Protein AF-A0AAJ0SDD8-F1 (afdb_monomer)

Secondary structure (DSSP, 8-state):
--HHHHHHHHHHTT--HHHHHHHHTS-HHHHHHHHTTPPPPHHHHHHHHHHHTGGGSSSSTTSTTTSHHHHHHHHHHHHHHHHHHHHHHHHHHHHHHHHHHHHHHHHHHHT--

Structure (mmCIF, N/CA/C/O backbone):
data_AF-A0AAJ0SDD8-F1
#
_entry.id   AF-A0AAJ0SDD8-F1
#
loop_
_atom_site.group_PDB
_atom_site.id
_atom_site.type_symbol
_atom_site.label_atom_id
_atom_site.label_alt_id
_atom_site.label_comp_id
_atom_site.label_asym_id
_atom_site.label_entity_id
_atom_site.label_seq_id
_atom_site.pdbx_PDB_ins_code
_atom_site.Cartn_x
_atom_site.Cartn_y
_atom_site.Cartn_z
_atom_site.occupancy
_atom_site.B_iso_or_equiv
_atom_site.auth_seq_id
_atom_site.auth_comp_id
_atom_site.auth_asym_id
_atom_site.auth_atom_id
_atom_site.pdbx_PDB_model_num
ATOM 1 N N . MET A 1 1 ? 0.308 3.632 13.421 1.00 76.31 1 MET A N 1
ATOM 2 C CA . MET A 1 1 ? -0.147 4.579 12.367 1.00 76.31 1 MET A CA 1
ATOM 3 C C . MET A 1 1 ? -1.063 5.668 12.926 1.00 76.31 1 MET A C 1
ATOM 5 O O . MET A 1 1 ? -1.754 5.438 13.913 1.00 76.31 1 MET A O 1
ATOM 9 N N . ASN A 1 2 ? -1.107 6.838 12.287 1.00 88.00 2 ASN A N 1
ATOM 10 C CA . ASN A 1 2 ? -2.071 7.906 12.564 1.00 88.00 2 ASN A CA 1
ATOM 11 C C . ASN A 1 2 ? -3.316 7.819 11.648 1.00 88.00 2 ASN A C 1
ATOM 13 O O . ASN A 1 2 ? -3.363 7.047 10.691 1.00 88.00 2 ASN A O 1
ATOM 17 N N . GLY A 1 3 ? -4.348 8.618 11.943 1.00 89.50 3 GLY A N 1
ATOM 18 C CA . GLY A 1 3 ? -5.611 8.605 11.195 1.00 89.50 3 GLY A CA 1
ATOM 19 C C . GLY A 1 3 ? -5.489 8.949 9.706 1.00 89.50 3 GLY A C 1
ATOM 20 O O . GLY A 1 3 ? -6.186 8.359 8.878 1.00 89.50 3 GLY A O 1
ATOM 21 N N . LEU A 1 4 ? -4.588 9.870 9.356 1.00 90.50 4 LEU A N 1
ATOM 22 C CA . LEU A 1 4 ? -4.359 10.284 7.972 1.00 90.50 4 LEU A CA 1
ATOM 23 C C . LEU A 1 4 ? -3.745 9.134 7.164 1.00 90.50 4 LEU A C 1
ATOM 25 O O . LEU A 1 4 ? -4.256 8.785 6.102 1.00 90.50 4 LEU A O 1
ATOM 29 N N . GLU A 1 5 ? -2.728 8.481 7.729 1.00 90.00 5 GLU A N 1
ATOM 30 C CA . GLU A 1 5 ? -2.069 7.315 7.135 1.00 90.00 5 GLU A CA 1
ATOM 31 C C . GLU A 1 5 ? -3.075 6.188 6.878 1.00 90.00 5 GLU A C 1
ATOM 33 O O . GLU A 1 5 ? -3.112 5.627 5.785 1.00 90.00 5 GLU A O 1
ATOM 38 N N . ILE A 1 6 ? -3.953 5.889 7.842 1.00 93.00 6 ILE A N 1
ATOM 39 C CA . ILE A 1 6 ? -4.987 4.852 7.685 1.00 93.00 6 ILE A CA 1
ATOM 40 C C . ILE A 1 6 ? -5.833 5.109 6.437 1.00 93.00 6 ILE A C 1
ATOM 42 O O . ILE A 1 6 ? -6.047 4.196 5.635 1.00 93.00 6 ILE A O 1
ATOM 46 N N . LYS A 1 7 ? -6.283 6.354 6.247 1.00 93.38 7 LYS A N 1
ATOM 47 C CA . LYS A 1 7 ? -7.090 6.738 5.087 1.00 93.38 7 LYS A CA 1
ATOM 48 C C . LYS A 1 7 ? -6.304 6.586 3.787 1.00 93.38 7 LYS A C 1
ATOM 50 O O . LYS A 1 7 ? -6.831 6.025 2.827 1.00 93.38 7 LYS A O 1
ATOM 55 N N . GLU A 1 8 ? -5.067 7.072 3.755 1.00 91.56 8 GLU A N 1
ATOM 56 C CA . GLU A 1 8 ? -4.202 7.008 2.576 1.00 91.56 8 GLU A CA 1
ATOM 57 C C . GLU A 1 8 ? -3.949 5.567 2.132 1.00 91.56 8 GLU A C 1
ATOM 59 O O . GLU A 1 8 ? -4.223 5.224 0.981 1.00 91.56 8 GLU A O 1
ATOM 64 N N . TYR A 1 9 ? -3.495 4.695 3.037 1.00 90.25 9 TYR A N 1
ATOM 65 C CA . TYR A 1 9 ? -3.235 3.294 2.704 1.00 90.25 9 TYR A CA 1
ATOM 66 C C . TYR A 1 9 ? -4.514 2.538 2.346 1.00 90.25 9 TYR A C 1
ATOM 68 O O . TYR A 1 9 ? -4.508 1.731 1.416 1.00 90.25 9 TYR A O 1
ATOM 76 N N . ARG A 1 10 ? -5.635 2.828 3.018 1.0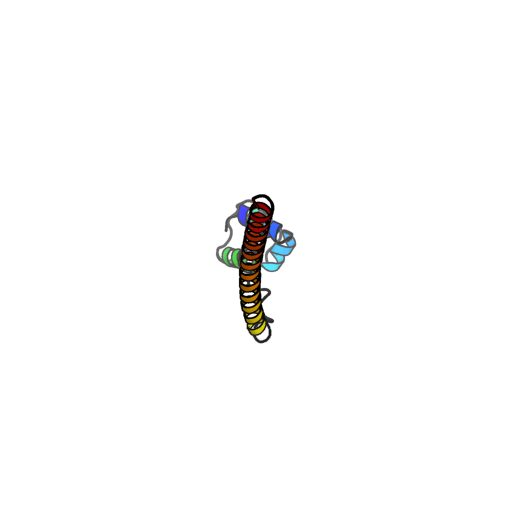0 93.12 10 ARG A N 1
ATOM 77 C CA . ARG A 1 10 ? -6.929 2.231 2.670 1.00 93.12 10 ARG A CA 1
ATOM 78 C C . ARG A 1 10 ? -7.326 2.571 1.232 1.00 93.12 10 ARG A C 1
ATOM 80 O O . ARG A 1 10 ? -7.729 1.677 0.490 1.00 93.12 10 ARG A O 1
ATOM 87 N N . VAL A 1 11 ? -7.208 3.841 0.837 1.00 90.56 11 VAL A N 1
ATOM 88 C CA . VAL A 1 11 ? -7.534 4.292 -0.527 1.00 90.56 11 VAL A CA 1
ATOM 89 C C . VAL A 1 11 ? -6.564 3.703 -1.549 1.00 90.56 11 VAL A C 1
ATOM 91 O O . VAL A 1 11 ? -7.024 3.210 -2.575 1.00 90.56 11 VAL A O 1
ATOM 94 N N . LYS A 1 12 ? -5.256 3.669 -1.258 1.00 86.06 12 LYS A N 1
ATOM 95 C CA . LYS A 1 12 ? -4.258 3.013 -2.125 1.00 86.06 12 LYS A CA 1
ATOM 96 C C . LYS A 1 12 ? -4.590 1.538 -2.385 1.00 86.06 12 LYS A C 1
ATOM 98 O O . LYS A 1 12 ? -4.341 1.049 -3.478 1.00 86.06 12 LYS A O 1
ATOM 103 N N . LYS A 1 13 ? -5.204 0.850 -1.415 1.00 85.56 13 LYS A N 1
ATOM 104 C CA . LYS A 1 13 ? -5.669 -0.544 -1.544 1.00 85.56 13 LYS A CA 1
ATOM 105 C C . LYS A 1 13 ? -7.074 -0.703 -2.129 1.00 85.56 13 LYS A C 1
ATOM 107 O O . LYS A 1 13 ? -7.585 -1.817 -2.165 1.00 85.56 13 LYS A O 1
ATOM 112 N N . GLY A 1 14 ? -7.732 0.383 -2.538 1.00 88.25 14 GLY A N 1
ATOM 113 C CA . GLY A 1 14 ? -9.095 0.338 -3.077 1.00 88.25 14 GLY A CA 1
ATOM 114 C C . GLY A 1 14 ? -10.161 -0.084 -2.059 1.00 88.25 14 GLY A C 1
ATOM 115 O O . GLY A 1 14 ? -11.267 -0.462 -2.440 1.00 88.25 14 GLY A O 1
ATOM 116 N N . LEU A 1 15 ? -9.859 -0.033 -0.760 1.00 91.62 15 LEU A N 1
ATOM 117 C CA . LEU A 1 15 ? -10.776 -0.469 0.288 1.00 91.62 15 LEU A CA 1
ATOM 118 C C . LEU A 1 15 ? -11.759 0.647 0.656 1.00 91.62 15 LEU A C 1
ATOM 120 O O . LEU A 1 15 ? -11.390 1.814 0.809 1.00 91.62 15 LEU A O 1
ATOM 124 N N . THR A 1 16 ? -13.019 0.292 0.894 1.00 95.50 16 THR A N 1
ATOM 125 C CA . THR A 1 16 ? -13.983 1.194 1.543 1.00 95.50 16 THR A CA 1
ATOM 126 C C . THR A 1 16 ? -13.784 1.181 3.063 1.00 95.50 16 THR A C 1
ATOM 128 O O . THR A 1 16 ? -13.163 0.270 3.610 1.00 95.50 16 THR A O 1
ATOM 131 N N . GLN A 1 17 ? -14.305 2.186 3.777 1.00 95.12 17 GLN A N 1
ATOM 132 C CA . GLN A 1 17 ? -14.265 2.190 5.250 1.00 95.12 17 GLN A CA 1
ATOM 133 C C . GLN A 1 17 ? -14.987 0.971 5.849 1.00 95.12 17 GLN A C 1
ATOM 135 O O . GLN A 1 17 ? -14.543 0.444 6.861 1.00 95.12 17 GLN A O 1
ATOM 140 N N . GLU A 1 18 ? -16.069 0.516 5.208 1.00 94.44 18 GLU A N 1
ATOM 141 C CA . GLU A 1 18 ? -16.815 -0.688 5.593 1.00 94.44 18 GLU A CA 1
ATOM 142 C C . GLU A 1 18 ? -15.970 -1.952 5.386 1.00 94.44 18 GLU A C 1
ATOM 144 O O . GLU A 1 18 ? -15.836 -2.760 6.299 1.00 94.44 18 GLU A O 1
ATOM 149 N N . ALA A 1 19 ? -15.326 -2.083 4.221 1.00 89.31 19 ALA A N 1
ATOM 150 C CA . ALA A 1 19 ? -14.462 -3.219 3.913 1.00 89.31 19 ALA A CA 1
ATOM 151 C C . ALA A 1 19 ? -13.267 -3.293 4.870 1.00 89.31 19 ALA A C 1
ATOM 153 O O . ALA A 1 19 ? -12.956 -4.360 5.392 1.00 89.31 19 ALA A O 1
ATOM 154 N N . LEU A 1 20 ? -12.630 -2.151 5.162 1.00 93.94 20 LEU A N 1
ATOM 155 C CA . LEU A 1 20 ? -11.573 -2.110 6.164 1.00 93.94 20 LEU A CA 1
ATOM 156 C C . LEU A 1 20 ? -12.123 -2.519 7.532 1.00 93.94 20 LEU A C 1
ATOM 158 O O . LEU A 1 20 ? -11.537 -3.387 8.157 1.00 93.94 20 LEU A O 1
ATOM 162 N N . ALA A 1 21 ? -13.256 -1.966 7.970 1.00 94.62 21 ALA A N 1
ATOM 163 C CA . ALA A 1 21 ? -13.858 -2.281 9.265 1.00 94.62 21 ALA A CA 1
ATOM 164 C C . ALA A 1 21 ? -14.155 -3.783 9.451 1.00 94.62 21 ALA A C 1
ATOM 166 O O . ALA A 1 21 ? -13.875 -4.331 10.520 1.00 94.62 21 ALA A O 1
ATOM 167 N N . GLN A 1 22 ? -14.625 -4.459 8.399 1.00 93.31 22 GLN A N 1
ATOM 168 C CA . GLN A 1 22 ? -14.844 -5.908 8.395 1.00 93.31 22 GLN A CA 1
ATOM 169 C C . GLN A 1 22 ? -13.543 -6.697 8.612 1.00 93.31 22 GLN A C 1
ATOM 171 O O . GLN A 1 22 ? -13.530 -7.626 9.417 1.00 93.31 22 GLN A O 1
ATOM 176 N N . LEU A 1 23 ? -12.431 -6.293 7.984 1.00 89.94 23 LEU A N 1
ATOM 177 C CA . LEU A 1 23 ? -11.128 -6.965 8.130 1.00 89.94 23 LEU A CA 1
ATOM 178 C C . LEU A 1 23 ? -10.561 -6.900 9.561 1.00 89.94 23 LEU A C 1
ATOM 180 O O . LEU A 1 23 ? -9.822 -7.785 9.982 1.00 89.94 23 LEU A O 1
ATOM 184 N N . ILE A 1 24 ? -10.910 -5.859 10.317 1.00 90.75 24 ILE A N 1
ATOM 185 C CA . ILE A 1 24 ? -10.433 -5.595 11.695 1.00 90.75 24 ILE A CA 1
ATOM 186 C C . ILE A 1 24 ? -11.456 -5.992 12.763 1.00 90.75 24 ILE A C 1
ATOM 188 O O . ILE A 1 24 ? -11.169 -5.863 13.962 1.00 90.75 24 ILE A O 1
ATOM 192 N N . GLY A 1 25 ? -12.648 -6.433 12.351 1.00 91.69 25 GLY A N 1
ATOM 193 C CA . GLY A 1 25 ? -13.753 -6.766 13.245 1.00 91.69 25 GLY A CA 1
ATOM 194 C C . GLY A 1 25 ? -14.227 -5.567 14.068 1.00 91.69 25 GLY A C 1
ATOM 195 O O . GLY A 1 25 ? -14.336 -5.657 15.290 1.00 91.69 25 GLY A O 1
ATOM 196 N N . VAL A 1 26 ? -14.428 -4.416 13.424 1.00 93.81 26 VAL A N 1
ATOM 197 C CA . VAL A 1 26 ? -14.964 -3.196 14.051 1.00 93.81 26 VAL A CA 1
ATOM 198 C C . VAL A 1 26 ? -16.109 -2.623 13.218 1.00 93.81 26 VAL A C 1
ATOM 200 O O . VAL A 1 26 ? -16.375 -3.079 12.111 1.00 93.81 26 VAL A O 1
ATOM 203 N N . SER A 1 27 ? -16.798 -1.605 13.735 1.00 96.69 27 SER A N 1
ATOM 204 C CA . SER A 1 27 ? -17.814 -0.895 12.952 1.00 96.69 27 SER A CA 1
ATOM 205 C C . SER A 1 27 ? -17.174 0.066 11.943 1.00 96.69 27 SER A C 1
ATOM 207 O O . SER A 1 27 ? -16.109 0.635 12.202 1.00 96.69 27 SER A O 1
ATOM 209 N N . LYS A 1 28 ? -17.859 0.359 10.833 1.00 97.00 28 LYS A N 1
ATOM 210 C CA . LYS A 1 28 ? -17.459 1.439 9.912 1.00 97.00 28 LYS A CA 1
ATOM 211 C C . LYS A 1 28 ? -17.248 2.774 10.626 1.00 97.00 28 LYS A C 1
ATOM 213 O O . LYS A 1 28 ? -16.307 3.501 10.314 1.00 97.00 28 LYS A O 1
ATOM 218 N N . ASN A 1 29 ? -18.106 3.097 11.596 1.00 97.12 29 ASN A N 1
ATOM 219 C CA . ASN A 1 29 ? -18.008 4.350 12.343 1.00 97.12 29 ASN A CA 1
ATOM 220 C C . ASN A 1 29 ? -16.724 4.413 13.187 1.00 97.12 29 ASN A C 1
ATOM 222 O O . ASN A 1 29 ? -16.131 5.477 13.348 1.00 97.12 29 ASN A O 1
ATOM 226 N N . THR A 1 30 ? -16.249 3.263 13.670 1.00 95.75 30 THR A N 1
ATOM 227 C CA . THR A 1 30 ? -14.953 3.138 14.343 1.00 95.75 30 THR A CA 1
ATOM 228 C C . THR A 1 30 ? -13.811 3.524 13.402 1.00 95.75 30 THR A C 1
ATOM 230 O O . THR A 1 30 ? -12.963 4.325 13.785 1.00 95.75 30 THR A O 1
ATOM 233 N N . ILE A 1 31 ? -13.831 3.052 12.150 1.00 96.31 31 ILE A N 1
ATOM 234 C CA . ILE A 1 31 ? -12.820 3.435 11.153 1.00 96.31 31 ILE A CA 1
ATOM 235 C C . ILE A 1 31 ? -12.895 4.906 10.777 1.00 96.31 31 ILE A C 1
ATOM 237 O O . ILE A 1 31 ? -11.866 5.574 10.726 1.00 96.31 31 ILE A O 1
ATOM 241 N N . LEU A 1 32 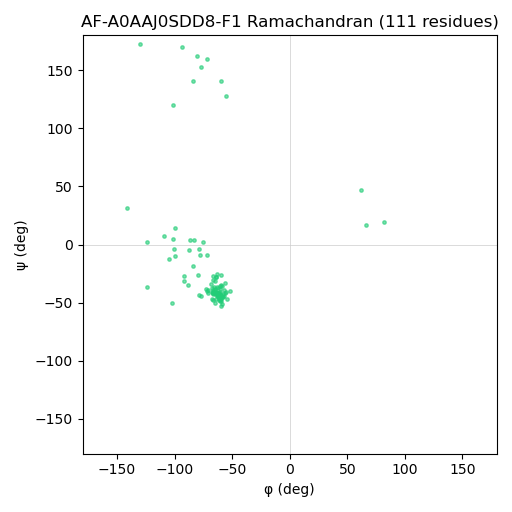? -14.101 5.442 10.595 1.00 95.94 32 LEU A N 1
ATOM 242 C CA . LEU A 1 32 ? -14.293 6.872 10.366 1.00 95.94 32 LEU A CA 1
ATOM 243 C C . LEU A 1 32 ? -13.688 7.714 11.501 1.00 95.94 32 LEU A C 1
ATOM 245 O O . LEU A 1 32 ? -13.069 8.744 11.242 1.00 95.94 32 LEU A O 1
ATOM 249 N N . ASN A 1 33 ? -13.859 7.286 12.753 1.00 96.06 33 ASN A N 1
ATOM 250 C CA . ASN A 1 33 ? -13.296 7.974 13.911 1.00 96.06 33 ASN A CA 1
ATOM 251 C C . ASN A 1 33 ? -11.765 7.910 13.927 1.00 96.06 33 ASN A C 1
ATOM 253 O O . ASN A 1 33 ? -11.132 8.933 14.187 1.00 96.06 33 ASN A O 1
ATOM 257 N N . TYR A 1 34 ? -11.175 6.757 13.604 1.00 95.44 34 TYR A N 1
ATOM 258 C CA . TYR A 1 34 ? -9.721 6.626 13.472 1.00 95.44 34 TYR A CA 1
ATOM 259 C C . TYR A 1 34 ? -9.176 7.554 12.387 1.00 95.44 34 TYR A C 1
ATOM 261 O O . TYR A 1 34 ? -8.257 8.319 12.656 1.00 95.44 34 TYR A O 1
ATOM 269 N N . GLU A 1 35 ? -9.798 7.586 11.203 1.00 94.50 35 GLU A N 1
ATOM 270 C CA . GLU A 1 35 ? -9.393 8.477 10.105 1.00 94.50 35 GLU A CA 1
ATOM 271 C C . GLU A 1 35 ? -9.538 9.969 10.444 1.00 94.50 35 GLU A C 1
ATOM 273 O O . GLU A 1 35 ? -8.825 10.806 9.896 1.00 94.50 35 GLU A O 1
ATOM 278 N N . LYS A 1 36 ? -10.435 10.316 11.375 1.00 95.50 36 LYS A N 1
ATOM 279 C CA . LYS A 1 36 ? -10.593 11.675 11.921 1.00 95.50 36 LYS A CA 1
ATOM 280 C C . LYS A 1 36 ? -9.609 12.005 13.052 1.00 95.50 36 LYS A C 1
ATOM 282 O O . LYS A 1 36 ? -9.724 13.071 13.652 1.00 95.50 36 LYS A O 1
ATOM 287 N N . GLY A 1 37 ? -8.681 11.105 13.378 1.00 90.81 37 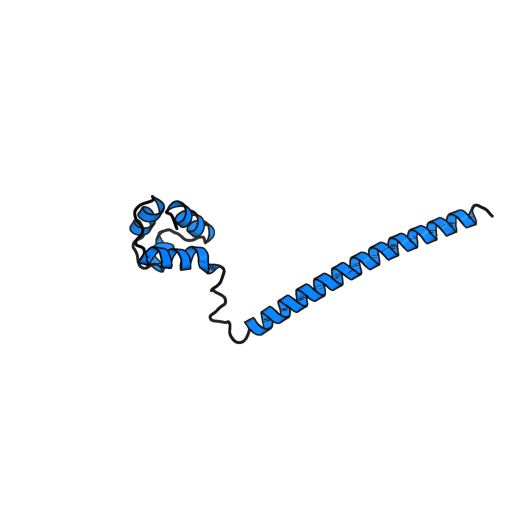GLY A N 1
ATOM 288 C CA . GLY A 1 37 ? -7.671 11.313 14.418 1.00 90.81 37 GLY A CA 1
ATOM 289 C C . GLY A 1 37 ? -8.163 11.052 15.843 1.00 90.81 37 GLY A C 1
ATOM 290 O O . GLY A 1 37 ? -7.555 11.532 16.797 1.00 90.81 37 GLY A O 1
AT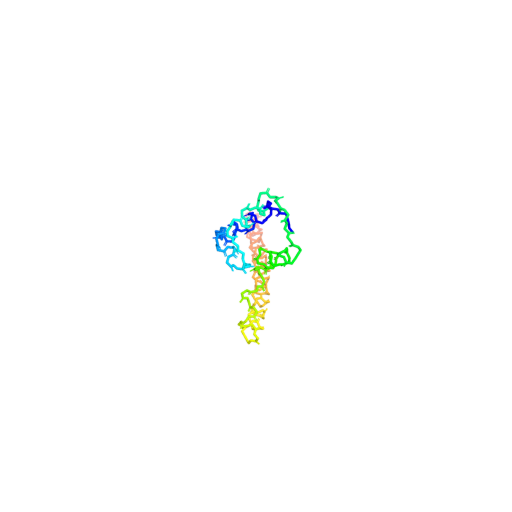OM 291 N N . LYS A 1 38 ? -9.267 10.312 16.024 1.00 93.56 38 LYS A N 1
ATOM 292 C CA . LYS A 1 38 ? -9.639 9.802 17.353 1.00 93.56 38 LYS A CA 1
ATOM 293 C C . LYS A 1 38 ? -8.693 8.677 17.775 1.00 93.56 38 LYS A C 1
ATOM 295 O O . LYS A 1 38 ? -8.048 8.049 16.941 1.00 93.56 38 LYS A O 1
ATOM 300 N N . VAL A 1 39 ? -8.649 8.423 19.083 1.00 91.25 39 VAL A N 1
ATOM 301 C CA . VAL A 1 39 ? -7.768 7.423 19.699 1.00 91.25 39 VAL A CA 1
ATOM 302 C C . VAL A 1 39 ? -7.974 6.047 19.064 1.00 91.25 39 VAL A C 1
ATOM 304 O O . VAL A 1 39 ? -9.098 5.544 18.989 1.00 91.25 39 VAL A O 1
ATOM 307 N N . ILE A 1 40 ? -6.866 5.444 18.639 1.00 91.56 40 ILE A N 1
ATOM 308 C CA . ILE A 1 40 ? -6.800 4.084 18.112 1.00 91.56 40 ILE A CA 1
ATOM 309 C C . ILE A 1 40 ? -6.252 3.197 19.235 1.00 91.56 40 ILE A C 1
ATOM 311 O O . ILE A 1 40 ? -5.144 3.451 19.708 1.00 91.56 40 ILE A O 1
ATOM 315 N N . PRO A 1 41 ? -6.992 2.172 19.688 1.00 89.31 41 PRO A N 1
ATOM 316 C CA . PRO A 1 41 ? -6.469 1.208 20.646 1.00 89.31 41 PRO A CA 1
ATOM 317 C C . PRO A 1 41 ? -5.233 0.498 20.090 1.00 89.31 41 PRO A C 1
ATOM 319 O O . PRO A 1 41 ? -5.214 0.105 18.923 1.00 89.31 41 PRO A O 1
ATOM 322 N N . GLU A 1 42 ? -4.234 0.262 20.935 1.00 85.62 42 GLU A N 1
ATOM 323 C CA . GLU A 1 42 ? -2.975 -0.387 20.548 1.00 85.62 42 GLU A CA 1
ATOM 324 C C . GLU A 1 42 ? -3.198 -1.762 19.894 1.00 85.62 42 GLU A C 1
ATOM 326 O O . GLU A 1 42 ? -2.635 -2.059 18.841 1.00 85.62 42 GLU A O 1
ATOM 331 N N . SER A 1 43 ? -4.142 -2.545 20.429 1.00 83.19 43 SER A N 1
ATOM 332 C CA . SER A 1 43 ? -4.549 -3.843 19.874 1.00 83.19 43 SER A CA 1
ATOM 333 C C . SER A 1 43 ? -5.090 -3.767 18.442 1.00 83.19 43 SER A C 1
ATOM 335 O O . SER A 1 43 ? -5.012 -4.741 17.695 1.00 83.19 43 SER A O 1
ATOM 337 N N . LYS A 1 44 ? -5.641 -2.617 18.035 1.00 86.50 44 LYS A N 1
ATOM 338 C CA . LYS A 1 44 ? -6.110 -2.373 16.665 1.00 86.50 44 LYS A CA 1
ATOM 339 C C . LYS A 1 44 ? -5.030 -1.754 15.790 1.00 86.50 44 LYS A C 1
ATOM 341 O O . LYS A 1 44 ? -5.045 -1.998 14.589 1.00 86.50 44 LYS A O 1
ATOM 346 N N . ASN A 1 45 ? -4.086 -1.019 16.372 1.00 86.56 45 ASN A N 1
ATOM 347 C CA . ASN A 1 45 ? -2.983 -0.400 15.643 1.00 86.56 45 ASN A CA 1
ATOM 348 C C . ASN A 1 45 ? -2.100 -1.461 14.960 1.00 86.56 45 ASN A C 1
ATOM 350 O O . ASN A 1 45 ? -1.867 -1.372 13.760 1.00 86.56 45 ASN A O 1
ATOM 354 N N . ALA A 1 46 ? -1.746 -2.539 15.671 1.00 83.94 46 ALA A N 1
ATOM 355 C CA . ALA A 1 46 ? -1.005 -3.659 15.084 1.00 83.94 46 ALA A CA 1
ATOM 356 C C . ALA A 1 46 ? -1.766 -4.337 13.925 1.00 83.94 46 ALA A C 1
ATOM 358 O O . ALA A 1 46 ? -1.180 -4.708 12.909 1.00 83.94 46 ALA A O 1
ATOM 359 N N . LEU A 1 47 ? -3.093 -4.480 14.040 1.00 86.44 47 LEU A N 1
ATOM 360 C CA . LEU A 1 47 ? -3.902 -5.081 12.976 1.00 86.44 47 LEU A CA 1
ATOM 361 C C . LEU A 1 47 ? -4.019 -4.161 11.752 1.00 86.44 47 LEU A C 1
ATOM 363 O O . LEU A 1 47 ? -3.960 -4.632 10.618 1.00 86.44 47 LEU A O 1
ATOM 367 N N . LEU A 1 48 ? -4.169 -2.854 11.982 1.00 88.56 48 LEU A N 1
ATOM 368 C CA . LEU A 1 48 ? -4.179 -1.834 10.935 1.00 88.56 48 LEU A CA 1
ATOM 369 C C . LEU A 1 48 ? -2.852 -1.824 10.179 1.00 88.56 48 LEU A C 1
ATOM 371 O O . LEU A 1 48 ? -2.871 -1.840 8.955 1.00 88.56 48 LEU A O 1
ATOM 375 N N . GLU A 1 49 ? -1.721 -1.879 10.881 1.00 86.44 49 GLU A N 1
ATOM 376 C CA . GLU A 1 49 ? -0.396 -1.977 10.263 1.00 86.44 49 GLU A CA 1
ATOM 377 C C . GLU A 1 49 ? -0.270 -3.255 9.426 1.00 86.44 49 GLU A C 1
ATOM 379 O O . GLU A 1 49 ? 0.118 -3.199 8.258 1.00 86.44 49 GLU A O 1
ATOM 384 N N . ASN A 1 50 ? -0.719 -4.398 9.948 1.00 84.50 50 ASN A N 1
ATOM 385 C CA . ASN A 1 50 ? -0.688 -5.654 9.202 1.00 84.50 50 ASN A CA 1
ATOM 386 C C . ASN A 1 50 ? -1.538 -5.620 7.914 1.00 84.50 50 ASN A C 1
ATOM 388 O O . ASN A 1 50 ? -1.119 -6.090 6.857 1.00 84.50 50 ASN A O 1
ATOM 392 N N . ILE A 1 51 ? -2.738 -5.041 7.977 1.00 85.19 51 ILE A N 1
ATOM 393 C CA . ILE A 1 51 ? -3.670 -5.004 6.840 1.00 85.19 51 ILE A CA 1
ATOM 394 C C . ILE A 1 51 ? -3.272 -3.923 5.829 1.00 85.19 51 ILE A C 1
ATOM 396 O O . ILE A 1 51 ? -3.306 -4.147 4.617 1.00 85.19 51 ILE A O 1
ATOM 400 N N . LEU A 1 52 ? -2.895 -2.736 6.300 1.00 85.12 52 LEU A N 1
ATOM 401 C CA . LEU A 1 52 ? -2.690 -1.551 5.468 1.00 85.12 52 LEU A CA 1
ATOM 402 C C . LEU A 1 52 ? -1.247 -1.393 4.992 1.00 85.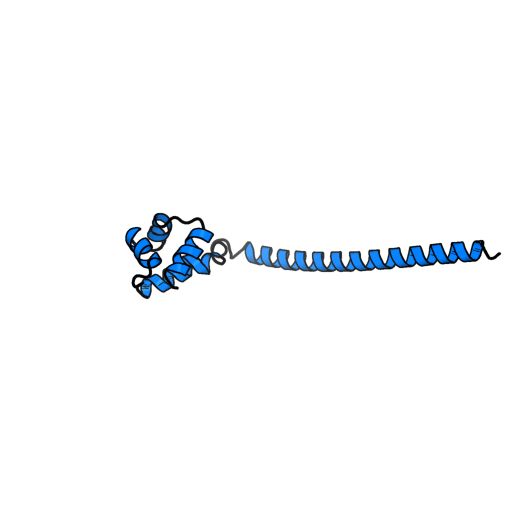12 52 LEU A C 1
ATOM 404 O O . LEU A 1 52 ? -1.054 -0.944 3.867 1.00 85.12 52 LEU A O 1
ATOM 408 N N . ILE A 1 53 ? -0.260 -1.839 5.770 1.00 76.25 53 ILE A N 1
ATOM 409 C CA . ILE A 1 53 ? 1.161 -1.759 5.407 1.00 76.25 53 ILE A CA 1
ATOM 410 C C . ILE A 1 53 ? 1.664 -3.128 4.925 1.00 76.25 53 ILE A C 1
ATOM 412 O O . ILE A 1 53 ? 2.166 -3.233 3.811 1.00 76.25 53 ILE A O 1
ATOM 416 N N . PHE A 1 54 ? 1.434 -4.213 5.673 1.00 65.12 54 PHE A N 1
ATOM 417 C CA . PHE A 1 54 ? 2.060 -5.517 5.373 1.00 65.12 54 PHE A CA 1
ATOM 418 C C . PHE A 1 54 ? 1.426 -6.343 4.235 1.00 65.12 54 PHE A C 1
ATOM 420 O O . PHE A 1 54 ? 1.971 -7.387 3.866 1.00 65.12 54 PHE A O 1
ATOM 427 N N . SER A 1 55 ? 0.316 -5.911 3.617 1.00 53.25 55 SER A N 1
ATOM 428 C CA . SER A 1 55 ? -0.274 -6.674 2.495 1.00 53.25 55 SER A CA 1
ATOM 429 C C . SER A 1 55 ? 0.465 -6.554 1.153 1.00 53.25 55 SER A C 1
ATOM 431 O O . SER A 1 55 ? 0.020 -7.182 0.195 1.00 53.25 55 SER A O 1
ATOM 433 N N . GLU A 1 56 ? 1.585 -5.833 1.059 1.00 49.53 56 GLU A N 1
ATOM 434 C CA . GLU A 1 56 ? 2.506 -6.039 -0.072 1.00 49.53 56 GLU A CA 1
ATOM 435 C C . GLU A 1 56 ? 3.263 -7.379 0.036 1.00 49.53 56 GLU A C 1
ATOM 437 O O . GLU A 1 56 ? 3.907 -7.784 -0.922 1.00 49.53 56 GLU A O 1
ATOM 442 N N . HIS A 1 57 ? 3.175 -8.105 1.164 1.00 49.47 57 HIS A N 1
ATOM 443 C CA . HIS A 1 57 ? 4.008 -9.292 1.415 1.00 49.47 57 HIS A CA 1
ATOM 444 C C . HIS A 1 57 ? 3.271 -10.610 1.739 1.00 49.47 57 HIS A C 1
ATOM 446 O O . HIS A 1 57 ? 3.936 -11.612 1.976 1.00 49.47 57 HIS A O 1
ATOM 452 N N . ASN A 1 58 ? 1.930 -10.690 1.745 1.00 44.66 58 ASN A N 1
ATOM 453 C CA . ASN A 1 58 ? 1.238 -11.909 2.230 1.00 44.66 58 ASN A CA 1
ATOM 454 C C . ASN A 1 58 ? -0.026 -12.356 1.457 1.00 44.66 58 ASN A C 1
ATOM 456 O O . ASN A 1 58 ? -0.903 -12.996 2.028 1.00 44.66 58 ASN A O 1
ATOM 460 N N . ILE A 1 59 ? -0.110 -12.113 0.143 1.00 45.31 59 ILE A N 1
ATOM 461 C CA . ILE A 1 59 ? -0.838 -13.059 -0.744 1.00 45.31 59 ILE A CA 1
ATOM 462 C C . ILE A 1 59 ? 0.096 -14.212 -1.149 1.00 45.31 59 ILE A C 1
ATOM 464 O O . ILE A 1 59 ? -0.346 -15.305 -1.494 1.00 45.31 59 ILE A O 1
ATOM 468 N N . ALA A 1 60 ? 1.405 -14.000 -1.006 1.00 44.62 60 ALA A N 1
ATOM 469 C CA . ALA A 1 60 ? 2.405 -14.947 -1.433 1.00 44.62 60 ALA A CA 1
ATOM 470 C C . ALA A 1 60 ? 2.439 -16.209 -0.553 1.00 44.62 60 ALA A C 1
ATOM 472 O O . ALA A 1 60 ? 2.468 -17.309 -1.087 1.00 44.62 60 ALA A O 1
ATOM 473 N N . THR A 1 61 ? 2.336 -16.084 0.771 1.00 42.72 61 THR A N 1
ATOM 474 C CA . THR A 1 61 ? 2.791 -17.093 1.751 1.00 42.72 61 THR A CA 1
ATOM 475 C C . THR A 1 61 ? 1.907 -18.330 1.969 1.00 42.72 61 THR A C 1
ATOM 477 O O . THR A 1 61 ? 2.370 -19.276 2.599 1.00 42.72 61 THR A O 1
ATOM 480 N N . LYS A 1 62 ? 0.682 -18.413 1.427 1.00 41.59 62 LYS A N 1
ATOM 481 C CA . LYS A 1 62 ? -0.145 -19.644 1.535 1.00 41.59 62 LYS A CA 1
ATOM 482 C C . LYS A 1 62 ? -0.141 -20.551 0.301 1.00 41.59 62 LYS A C 1
ATOM 484 O O . LYS A 1 62 ? -0.567 -21.694 0.413 1.00 41.59 62 LYS A O 1
ATOM 489 N N . ILE A 1 63 ? 0.417 -20.095 -0.821 1.00 48.06 63 ILE A N 1
ATOM 490 C CA . ILE A 1 63 ? 0.701 -20.919 -2.019 1.00 48.06 63 ILE A CA 1
ATOM 491 C C . ILE A 1 63 ? 2.213 -21.299 -2.055 1.00 48.06 63 ILE A C 1
ATOM 493 O O . ILE A 1 63 ? 2.726 -21.927 -2.974 1.00 48.06 63 ILE A O 1
ATOM 497 N N . HIS A 1 64 ? 2.967 -20.937 -1.009 1.00 43.91 64 HIS A N 1
ATOM 498 C CA . HIS A 1 64 ? 4.385 -20.556 -1.093 1.00 43.91 64 HIS A CA 1
ATOM 499 C C . HIS A 1 64 ? 5.444 -21.588 -0.737 1.00 43.91 64 HIS A C 1
ATOM 501 O O . HIS A 1 64 ? 6.587 -21.194 -0.542 1.00 43.91 64 HIS A O 1
ATOM 507 N N . ASN A 1 65 ? 5.135 -22.876 -0.630 1.00 47.53 65 ASN A N 1
ATOM 508 C CA . ASN A 1 65 ? 6.190 -23.826 -0.2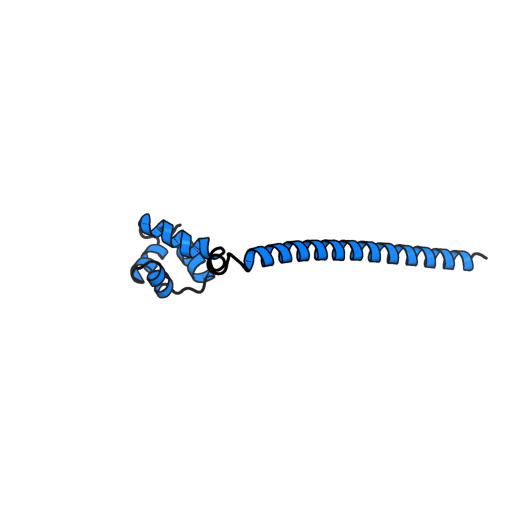52 1.00 47.53 65 ASN A CA 1
ATOM 509 C C . ASN A 1 65 ? 6.701 -24.667 -1.425 1.00 47.53 65 ASN A C 1
ATOM 511 O O . ASN A 1 65 ? 7.761 -25.270 -1.303 1.00 47.53 65 ASN A O 1
ATOM 515 N N . THR A 1 66 ? 6.023 -24.667 -2.577 1.00 45.69 66 THR A N 1
ATOM 516 C CA . THR A 1 66 ? 6.444 -25.491 -3.727 1.00 45.69 66 THR A CA 1
ATOM 517 C C . THR A 1 66 ? 6.660 -24.681 -5.006 1.00 45.69 66 THR A C 1
ATOM 519 O O . THR A 1 66 ? 7.614 -24.937 -5.732 1.00 45.69 66 THR A O 1
ATOM 522 N N . GLU A 1 67 ? 5.859 -23.646 -5.265 1.00 47.22 67 GLU A N 1
ATOM 523 C CA . GLU A 1 67 ? 5.999 -22.816 -6.474 1.00 47.22 67 GLU A CA 1
ATOM 524 C C . GLU A 1 67 ? 6.970 -21.643 -6.307 1.00 47.22 67 GLU A C 1
ATOM 526 O O . GLU A 1 67 ? 7.716 -21.314 -7.225 1.00 47.22 67 GLU A O 1
ATOM 531 N N . TYR A 1 68 ? 7.041 -21.035 -5.125 1.00 47.47 68 TYR A N 1
ATOM 532 C CA . TYR A 1 68 ? 7.801 -19.795 -4.960 1.00 47.47 68 TYR A CA 1
ATOM 533 C C . TYR A 1 68 ? 9.315 -19.965 -4.814 1.00 47.47 68 TYR A C 1
ATOM 535 O O . TYR A 1 68 ? 10.071 -19.100 -5.254 1.00 47.47 68 TYR A O 1
ATOM 543 N N . GLN A 1 69 ? 9.786 -21.111 -4.316 1.00 45.97 69 GLN A N 1
ATOM 544 C CA . GLN A 1 69 ? 11.204 -21.484 -4.437 1.00 45.97 69 GLN A CA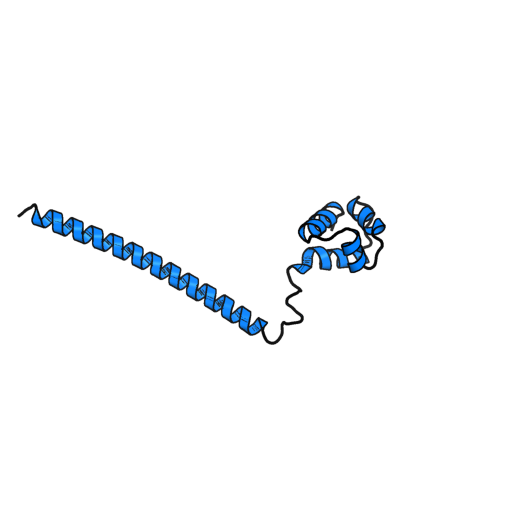 1
ATOM 545 C C . GLN A 1 69 ? 11.630 -21.558 -5.916 1.00 45.97 69 GLN A C 1
ATOM 547 O O . GLN A 1 69 ? 12.731 -21.142 -6.262 1.00 45.97 69 GLN A O 1
ATOM 552 N N . ASN A 1 70 ? 10.736 -22.005 -6.805 1.00 52.12 70 ASN A N 1
ATOM 553 C CA . ASN A 1 70 ? 11.007 -22.057 -8.240 1.00 52.12 70 ASN A CA 1
ATOM 554 C C . ASN A 1 70 ? 10.910 -20.668 -8.893 1.00 52.12 70 ASN A C 1
ATOM 556 O O . ASN A 1 70 ? 11.815 -20.294 -9.633 1.00 52.12 70 ASN A O 1
ATOM 560 N N . LEU A 1 71 ? 9.881 -19.871 -8.573 1.00 50.38 71 LEU A N 1
ATOM 561 C CA . LEU A 1 71 ? 9.714 -18.499 -9.087 1.00 50.38 71 LEU A CA 1
ATOM 562 C C . LEU A 1 71 ? 10.906 -17.593 -8.735 1.00 50.38 71 LEU A C 1
ATOM 564 O O . LEU A 1 71 ? 11.457 -16.960 -9.626 1.00 50.38 71 LEU A O 1
ATOM 568 N N . THR A 1 72 ? 11.403 -17.636 -7.494 1.00 56.34 72 THR A N 1
ATOM 569 C CA . THR A 1 72 ? 12.602 -16.864 -7.096 1.00 56.34 72 THR A CA 1
ATOM 570 C C . THR A 1 72 ? 13.875 -17.291 -7.839 1.00 56.34 72 THR A C 1
ATOM 572 O O . THR A 1 72 ? 14.785 -16.484 -8.041 1.00 56.34 72 THR A O 1
ATOM 575 N N . GLY A 1 73 ? 13.962 -18.556 -8.265 1.00 60.22 73 GLY A N 1
ATOM 576 C CA . GLY A 1 73 ? 15.038 -19.050 -9.124 1.00 60.22 73 GLY A CA 1
ATOM 577 C C . GLY A 1 73 ? 14.917 -18.547 -10.564 1.00 60.22 73 GLY A C 1
ATOM 578 O O . GLY A 1 73 ? 15.927 -18.194 -11.176 1.00 60.22 73 GLY A O 1
ATOM 579 N N . TYR A 1 74 ? 13.693 -18.464 -11.091 1.00 70.88 74 TYR A N 1
ATOM 580 C CA . TYR A 1 74 ? 13.432 -17.867 -12.400 1.00 70.88 74 TYR A CA 1
ATOM 581 C C . TYR A 1 74 ? 13.715 -16.367 -12.404 1.00 70.88 74 TYR A C 1
ATOM 583 O O . TYR A 1 74 ? 14.359 -15.910 -13.339 1.00 70.88 74 TYR A O 1
ATOM 591 N N . ASP A 1 75 ? 13.352 -15.634 -11.351 1.00 70.06 75 ASP A N 1
ATOM 592 C CA . ASP A 1 75 ? 13.642 -14.200 -11.229 1.00 70.06 75 ASP A CA 1
ATOM 593 C C . ASP A 1 75 ? 15.150 -13.923 -11.302 1.00 70.06 75 ASP A C 1
ATOM 595 O O . ASP A 1 75 ? 15.594 -13.083 -12.081 1.00 70.06 75 ASP A O 1
ATOM 599 N N . LYS A 1 76 ? 15.969 -14.707 -10.584 1.00 71.44 76 LYS A N 1
ATOM 600 C CA . LYS A 1 76 ? 17.438 -14.611 -10.672 1.00 71.44 76 LYS A CA 1
ATOM 601 C C . LYS A 1 76 ? 17.955 -14.905 -12.078 1.00 71.44 76 LYS A C 1
ATOM 603 O O . LYS A 1 76 ? 18.834 -14.205 -12.569 1.00 71.44 76 LYS A O 1
ATOM 608 N N . LYS A 1 77 ? 17.403 -15.932 -12.729 1.00 83.00 77 LYS A N 1
ATOM 609 C CA . LYS A 1 77 ? 17.792 -16.315 -14.090 1.00 83.00 77 LYS A CA 1
ATOM 610 C C . LYS A 1 77 ? 17.375 -15.264 -15.121 1.00 83.00 77 LYS A C 1
ATOM 612 O O . LYS A 1 77 ? 18.097 -15.055 -16.088 1.00 83.00 77 LYS A O 1
ATOM 617 N N . ILE A 1 78 ? 16.241 -14.600 -14.910 1.00 82.25 78 ILE A N 1
ATOM 618 C CA . ILE A 1 78 ? 15.766 -13.485 -15.732 1.00 82.25 78 ILE A CA 1
ATOM 619 C C . ILE A 1 78 ? 16.725 -12.306 -15.591 1.00 82.25 78 ILE A C 1
ATOM 621 O O . ILE A 1 78 ? 17.228 -11.843 -16.606 1.00 82.25 78 ILE A O 1
ATOM 625 N N . THR A 1 79 ? 17.070 -11.900 -14.366 1.00 71.00 79 THR A N 1
ATOM 626 C CA . THR A 1 79 ? 18.040 -10.816 -14.132 1.00 71.00 79 THR A CA 1
ATOM 627 C C . THR A 1 79 ? 19.399 -11.117 -14.763 1.00 71.00 79 THR A C 1
ATOM 629 O O . THR A 1 79 ? 19.991 -10.263 -15.415 1.00 71.00 79 THR A O 1
ATOM 632 N N . GLU A 1 80 ? 19.885 -12.353 -14.640 1.00 80.38 80 GLU A N 1
ATOM 633 C CA . GLU A 1 80 ? 21.155 -12.752 -15.249 1.00 80.38 80 GLU A CA 1
ATOM 634 C C . GLU A 1 80 ? 21.103 -12.716 -16.786 1.00 80.38 80 GLU A C 1
ATOM 636 O O . GLU A 1 80 ? 22.053 -12.278 -17.436 1.00 80.38 80 GLU A O 1
ATOM 641 N N . ILE A 1 81 ? 19.977 -13.113 -17.387 1.00 86.81 81 ILE A N 1
ATOM 642 C CA . ILE A 1 81 ? 19.758 -12.999 -18.835 1.00 86.81 81 ILE A CA 1
ATOM 643 C C . ILE A 1 81 ? 19.656 -11.529 -19.263 1.00 86.81 81 ILE A C 1
ATOM 645 O O . ILE A 1 81 ? 20.217 -11.158 -20.293 1.00 86.81 81 ILE A O 1
ATOM 649 N N . GLU A 1 82 ? 18.979 -10.680 -18.494 1.00 85.00 82 GLU A N 1
ATOM 650 C CA . GLU A 1 82 ? 18.861 -9.243 -18.764 1.00 85.00 82 GLU A CA 1
ATOM 651 C C . GLU A 1 82 ? 20.231 -8.556 -18.751 1.00 85.00 82 GLU A C 1
ATOM 653 O O . GLU A 1 82 ? 20.557 -7.802 -19.674 1.00 85.00 82 GLU A O 1
ATOM 658 N N . ASP A 1 83 ? 21.072 -8.881 -17.769 1.00 81.25 83 ASP A N 1
ATOM 659 C CA . ASP A 1 83 ? 22.444 -8.381 -17.688 1.00 81.25 83 ASP A CA 1
ATOM 660 C C . ASP A 1 83 ? 23.298 -8.864 -18.869 1.00 81.25 83 ASP A C 1
ATOM 662 O O . ASP A 1 83 ? 24.042 -8.078 -19.469 1.00 81.25 83 ASP A O 1
ATOM 666 N N . GLN A 1 84 ? 23.153 -10.129 -19.277 1.00 90.94 84 GLN A N 1
ATOM 667 C CA . GLN A 1 84 ? 23.827 -10.653 -20.468 1.00 90.94 84 GLN A CA 1
ATOM 668 C C . GLN A 1 84 ? 23.361 -9.951 -21.748 1.00 90.94 84 GLN A C 1
ATOM 670 O O . GLN A 1 84 ? 24.187 -9.601 -22.593 1.00 90.94 84 GLN A O 1
ATOM 675 N N . ILE A 1 85 ? 22.059 -9.713 -21.916 1.00 94.06 85 ILE A N 1
ATOM 676 C CA . ILE A 1 85 ? 21.512 -8.992 -23.075 1.00 94.06 85 ILE A CA 1
ATOM 677 C C . ILE A 1 85 ? 22.074 -7.572 -23.123 1.00 94.06 85 ILE A C 1
ATOM 679 O O . ILE A 1 85 ? 22.527 -7.122 -24.179 1.00 94.06 85 ILE A O 1
ATOM 683 N N . LYS A 1 86 ? 22.106 -6.885 -21.980 1.00 87.56 86 LYS A N 1
ATOM 684 C CA . LYS A 1 86 ? 22.677 -5.543 -21.866 1.00 87.56 86 LYS A CA 1
ATOM 685 C C . LYS A 1 86 ? 24.153 -5.526 -22.257 1.00 87.56 86 LYS A C 1
ATOM 687 O O . LYS A 1 86 ? 24.574 -4.664 -23.025 1.00 87.56 86 LYS A O 1
ATOM 692 N N . HIS A 1 87 ? 24.932 -6.500 -21.790 1.00 81.81 87 HIS A N 1
ATOM 693 C CA . HIS A 1 87 ? 26.342 -6.605 -22.152 1.00 81.81 87 HIS A CA 1
ATOM 694 C C . HIS A 1 87 ? 26.543 -6.827 -23.659 1.00 81.81 87 HIS A C 1
ATOM 696 O O . HIS A 1 87 ? 27.351 -6.142 -24.291 1.00 81.81 87 HIS A O 1
ATOM 702 N N . HIS A 1 88 ? 25.764 -7.728 -24.265 1.00 92.56 88 HIS A N 1
ATOM 703 C CA . HIS A 1 88 ? 25.823 -7.966 -25.707 1.00 92.56 88 HIS A CA 1
ATOM 704 C C . HIS A 1 88 ? 25.425 -6.732 -26.520 1.00 92.56 88 HIS A C 1
ATOM 706 O O . HIS A 1 88 ? 26.027 -6.470 -27.563 1.00 92.56 88 HIS A O 1
ATOM 712 N N . TYR A 1 89 ? 24.455 -5.948 -26.045 1.00 94.25 89 TYR A N 1
ATOM 713 C CA . TYR A 1 89 ? 24.062 -4.703 -26.696 1.00 94.25 89 TYR A CA 1
ATOM 714 C C . TYR A 1 89 ? 25.228 -3.705 -26.771 1.00 94.25 89 TYR A C 1
ATOM 716 O O . TYR A 1 89 ? 25.505 -3.161 -27.844 1.00 94.25 89 TYR A O 1
ATOM 72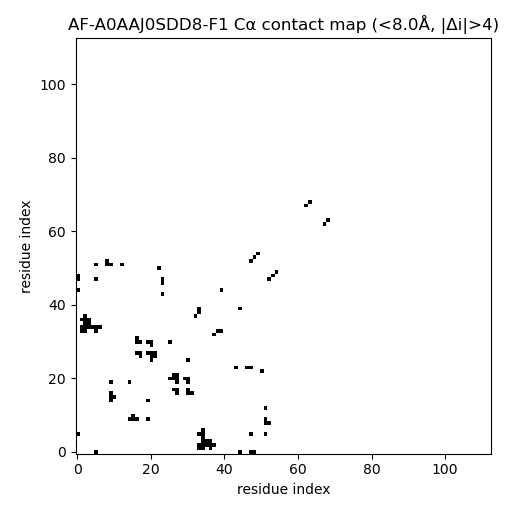4 N N . GLU A 1 90 ? 25.967 -3.528 -25.674 1.00 91.19 90 GLU A N 1
ATOM 725 C CA . GLU A 1 90 ? 27.143 -2.650 -25.646 1.00 91.19 90 GLU A CA 1
ATOM 726 C C . GLU A 1 90 ? 28.272 -3.157 -26.556 1.00 91.19 90 GLU A C 1
ATOM 728 O O . GLU A 1 90 ? 28.878 -2.372 -27.288 1.00 91.19 90 GLU A O 1
ATOM 733 N N . ILE A 1 91 ? 28.514 -4.473 -26.606 1.00 94.44 91 ILE A N 1
ATOM 734 C CA . ILE A 1 91 ? 29.486 -5.055 -27.546 1.00 94.44 91 ILE A CA 1
ATOM 735 C C . ILE A 1 91 ? 29.088 -4.750 -28.994 1.00 94.44 91 ILE A C 1
ATOM 737 O O . ILE A 1 91 ? 29.917 -4.294 -29.783 1.00 94.44 91 ILE A O 1
ATOM 741 N N . ILE A 1 92 ? 27.824 -4.983 -29.358 1.00 94.81 92 ILE A N 1
ATOM 742 C CA . ILE A 1 92 ? 27.327 -4.740 -30.718 1.00 94.81 92 ILE A CA 1
ATOM 743 C C . ILE A 1 92 ? 27.476 -3.264 -31.088 1.00 94.81 92 ILE A C 1
ATOM 745 O O . ILE A 1 92 ? 27.871 -2.953 -32.215 1.00 94.81 92 ILE A O 1
ATOM 749 N N . LYS A 1 93 ? 27.192 -2.355 -30.152 1.00 94.00 93 LYS A N 1
ATOM 750 C CA . LYS A 1 93 ? 27.371 -0.916 -30.346 1.00 94.00 93 LYS A CA 1
ATOM 751 C C . LYS A 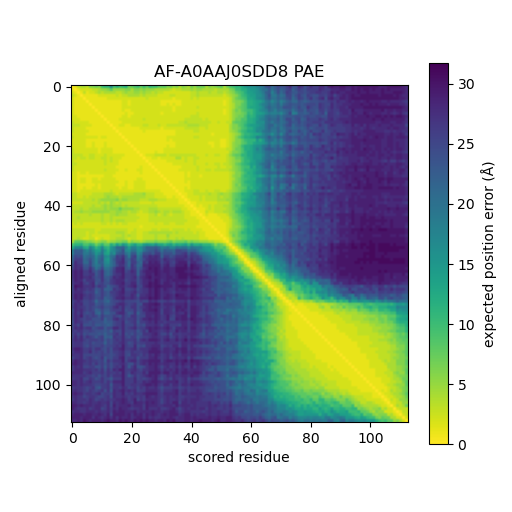1 93 ? 28.830 -0.572 -30.668 1.00 94.00 93 LYS A C 1
ATOM 753 O O . LYS A 1 93 ? 29.089 0.034 -31.705 1.00 94.00 93 LYS A O 1
ATOM 758 N N . LEU A 1 94 ? 29.778 -1.052 -29.862 1.00 91.75 94 LEU A N 1
ATOM 759 C CA . LEU A 1 94 ? 31.212 -0.825 -30.085 1.00 91.75 94 LEU A CA 1
ATOM 760 C C . LEU A 1 94 ? 31.712 -1.433 -31.404 1.00 91.75 94 LEU A C 1
ATOM 762 O O . LEU A 1 94 ? 32.561 -0.857 -32.086 1.00 91.75 94 LEU A O 1
ATOM 766 N N . LEU A 1 95 ? 31.201 -2.605 -31.788 1.00 92.56 95 LEU A N 1
ATOM 767 C CA . LEU A 1 95 ? 31.564 -3.241 -33.055 1.00 92.56 95 LEU A CA 1
ATOM 768 C C . LEU A 1 95 ? 31.070 -2.438 -34.262 1.00 92.56 95 LEU A C 1
ATOM 770 O O . LEU A 1 95 ? 31.808 -2.310 -35.239 1.00 92.56 95 LEU A O 1
ATOM 774 N N . LYS A 1 96 ? 29.862 -1.865 -34.192 1.00 94.81 96 LYS A N 1
ATOM 775 C CA . LYS A 1 96 ? 29.343 -0.972 -35.240 1.00 94.81 96 LYS A CA 1
ATOM 776 C C . LYS A 1 96 ? 30.233 0.258 -35.407 1.00 94.81 96 LYS A C 1
ATOM 778 O O . LYS A 1 96 ? 30.676 0.526 -36.519 1.00 94.81 96 LYS A O 1
ATOM 783 N N . GLU A 1 97 ? 30.583 0.917 -34.303 1.00 93.56 97 GLU A N 1
ATOM 784 C CA . GLU A 1 97 ? 31.481 2.080 -34.313 1.00 93.56 97 GLU A CA 1
ATOM 785 C C . GLU A 1 97 ? 32.841 1.742 -34.951 1.00 93.56 97 GLU A C 1
ATOM 787 O O . GLU A 1 97 ? 33.332 2.471 -35.815 1.00 93.56 97 GLU A O 1
ATOM 792 N N . LYS A 1 98 ? 33.430 0.587 -34.612 1.00 93.44 98 LYS A N 1
ATOM 793 C CA . LYS A 1 98 ? 34.690 0.129 -35.225 1.00 93.44 98 LYS A CA 1
ATOM 794 C C . LYS A 1 98 ? 34.569 -0.123 -36.727 1.00 93.44 98 LYS A C 1
ATOM 796 O O . LYS A 1 98 ? 35.485 0.220 -37.475 1.00 93.44 98 LYS A O 1
ATOM 801 N N . ILE A 1 99 ? 33.471 -0.727 -37.179 1.00 94.31 99 ILE A N 1
ATOM 802 C CA . ILE A 1 99 ? 33.234 -0.968 -38.609 1.00 94.31 99 ILE A CA 1
ATOM 803 C C . ILE A 1 99 ? 33.168 0.360 -39.369 1.00 94.31 99 ILE A C 1
ATOM 805 O O . ILE A 1 99 ? 33.758 0.473 -40.446 1.00 94.31 99 ILE A O 1
ATOM 809 N N . ASP A 1 100 ? 32.503 1.368 -38.811 1.00 93.00 100 ASP A N 1
ATOM 810 C CA . ASP A 1 100 ? 32.373 2.678 -39.450 1.00 93.00 100 ASP A CA 1
ATOM 811 C C . ASP A 1 100 ? 33.715 3.418 -39.529 1.00 93.00 100 ASP A C 1
ATOM 813 O O . ASP A 1 100 ? 34.039 4.006 -40.567 1.00 93.00 100 ASP A O 1
ATOM 817 N N . ILE A 1 101 ? 34.559 3.290 -38.501 1.00 92.69 101 ILE A N 1
ATOM 818 C CA . ILE A 1 101 ? 35.943 3.787 -38.530 1.00 92.69 101 ILE A CA 1
ATOM 819 C C . ILE A 1 101 ? 36.740 3.109 -39.655 1.00 92.69 101 ILE A C 1
ATOM 821 O O . ILE A 1 101 ? 37.398 3.787 -40.445 1.00 92.69 101 ILE A O 1
ATOM 825 N N . ILE A 1 102 ? 36.656 1.779 -39.779 1.00 92.69 102 ILE A N 1
ATOM 826 C CA . ILE A 1 102 ? 37.382 1.022 -40.814 1.00 92.69 102 ILE A CA 1
ATOM 827 C C . ILE A 1 102 ? 36.909 1.408 -42.222 1.00 92.69 102 ILE A C 1
ATOM 829 O O . ILE A 1 102 ? 37.734 1.571 -43.124 1.00 92.69 102 ILE A O 1
ATOM 833 N N . ARG A 1 103 ? 35.596 1.569 -42.431 1.00 92.06 103 ARG A N 1
ATOM 834 C CA . ARG A 1 103 ? 35.034 2.024 -43.715 1.00 92.06 103 ARG A CA 1
ATOM 835 C C . ARG A 1 103 ? 35.550 3.410 -44.087 1.00 92.06 103 ARG A C 1
ATOM 837 O O . ARG A 1 103 ? 35.993 3.605 -45.217 1.00 92.06 103 ARG A O 1
ATOM 844 N N . SER A 1 104 ? 35.551 4.330 -43.127 1.00 85.88 104 SER A N 1
ATOM 845 C CA . SER A 1 104 ? 36.035 5.700 -43.321 1.00 85.88 104 SER A CA 1
ATOM 846 C C . SER A 1 104 ? 37.530 5.725 -43.660 1.00 85.88 104 SER A C 1
ATOM 848 O O . SER A 1 104 ? 37.945 6.393 -44.604 1.00 85.88 104 SER A O 1
ATOM 850 N N . ALA A 1 105 ? 38.343 4.925 -42.962 1.00 84.62 105 ALA A N 1
ATOM 851 C CA . ALA A 1 105 ? 39.774 4.808 -43.235 1.00 84.62 105 ALA A CA 1
ATOM 852 C C . ALA A 1 105 ? 40.067 4.229 -44.633 1.00 84.62 105 ALA A C 1
ATOM 854 O O . ALA A 1 105 ? 40.932 4.742 -45.342 1.00 84.62 105 ALA A O 1
ATOM 855 N N . LYS A 1 106 ? 39.320 3.201 -45.064 1.00 82.75 106 LYS A N 1
ATOM 856 C CA . LYS A 1 106 ? 39.449 2.630 -46.416 1.00 82.75 106 LYS A CA 1
ATOM 857 C C . LYS A 1 106 ? 39.070 3.627 -47.511 1.00 82.75 106 LYS A C 1
ATOM 859 O O . LYS A 1 106 ? 39.774 3.703 -48.513 1.00 82.75 106 LYS A O 1
ATOM 864 N N . HIS A 1 107 ? 37.995 4.392 -47.319 1.00 76.19 107 HIS A N 1
ATOM 865 C CA . HIS A 1 107 ? 37.583 5.424 -48.272 1.00 76.19 107 HIS A CA 1
ATOM 866 C C . HIS A 1 107 ? 38.655 6.514 -48.424 1.00 76.19 107 HIS A C 1
ATOM 868 O O . HIS A 1 107 ? 39.026 6.869 -49.539 1.00 76.19 107 HIS A O 1
ATOM 874 N N . ASN A 1 108 ? 39.232 6.972 -47.311 1.00 74.88 108 ASN A N 1
ATOM 875 C CA . ASN A 1 108 ? 40.285 7.988 -47.328 1.00 74.88 108 ASN A CA 1
ATOM 876 C C . ASN A 1 108 ? 41.592 7.493 -47.969 1.00 74.88 108 ASN A C 1
ATOM 878 O O . ASN A 1 108 ? 42.309 8.289 -48.565 1.00 74.88 108 ASN A O 1
ATOM 882 N N . HIS A 1 109 ? 41.916 6.201 -47.870 1.00 72.06 109 HIS A N 1
ATOM 883 C CA . HIS A 1 109 ? 43.086 5.632 -48.545 1.00 72.06 109 HIS A CA 1
ATOM 884 C C . HIS A 1 109 ? 42.884 5.522 -50.065 1.00 72.06 109 HIS A C 1
ATOM 886 O O . HIS A 1 109 ? 43.794 5.850 -50.817 1.00 72.06 109 HIS A O 1
ATOM 892 N N . ALA A 1 110 ? 41.688 5.127 -50.518 1.00 68.62 110 ALA A N 1
ATOM 893 C CA . ALA A 1 110 ? 41.364 5.016 -51.942 1.00 68.62 110 ALA A CA 1
ATOM 894 C C . ALA A 1 110 ? 41.342 6.370 -52.678 1.00 68.62 110 ALA A C 1
ATOM 896 O O . ALA A 1 110 ? 41.596 6.403 -53.873 1.00 68.62 110 ALA A O 1
ATOM 897 N N . ASN A 1 111 ? 41.063 7.473 -51.974 1.00 68.31 111 ASN A N 1
ATOM 898 C CA . ASN A 1 111 ? 41.076 8.829 -52.542 1.00 68.31 111 ASN A CA 1
ATOM 899 C C . ASN A 1 111 ? 42.464 9.511 -52.499 1.00 68.31 111 ASN A C 1
ATOM 901 O O . ASN A 1 111 ? 42.593 10.632 -52.982 1.00 68.31 111 ASN A O 1
ATOM 905 N N . ASN A 1 112 ? 43.473 8.884 -51.879 1.00 61.12 112 ASN A N 1
ATOM 906 C CA . ASN A 1 112 ? 44.844 9.409 -51.745 1.00 61.12 112 ASN A CA 1
ATOM 907 C C . ASN A 1 112 ? 45.876 8.651 -52.617 1.00 61.12 112 ASN A C 1
ATOM 909 O O . ASN A 1 112 ? 47.077 8.883 -52.467 1.00 61.12 112 ASN A O 1
ATOM 913 N N . LEU A 1 113 ? 45.419 7.745 -53.489 1.00 53.00 113 LEU A N 1
ATOM 914 C CA . LEU A 1 113 ? 46.188 7.014 -54.511 1.00 53.00 113 LEU A CA 1
ATOM 915 C C . LEU A 1 113 ? 45.704 7.435 -55.901 1.00 53.00 113 LEU A C 1
ATOM 917 O O . LEU A 1 113 ? 46.565 7.540 -56.800 1.00 53.00 113 LEU A O 1
#

pLDDT: mean 80.82, std 16.81, range [41.59, 97.12]

Sequence (113 aa):
MNGLEIKEYRVKKGLTQEALAQLIGVSKNTILNYEKGKVIPESKNALLENILIFSEHNIATKIHNTEYQNLTGYDKKITEIEDQIKHHYEIIKLLKEKIDIIRSAKHNHANNL

Mean predicted aligned error: 16.12 Å

Foldseek 3Di:
DALCLLVVLCVVVVHDLCRVCVQQVHHSVVNVCRNVGHDDDPSSVVSSCCVRPVVVPPVAPPVPDPVPVVVVVVVVVVVVVVVVVVVVVVVVVVVVVVVVVVVVVVVVVVVVD

Solvent-accessible surface area (backbone atoms only — not comparable to full-atom values): 6418 Å² total; per-residue (Å²): 128,56,20,61,57,53,48,52,40,33,52,77,69,72,45,48,58,55,58,50,13,59,78,71,74,51,51,41,67,56,43,54,38,27,46,71,61,44,90,70,57,69,83,50,40,59,51,48,45,48,62,54,62,47,56,88,68,62,79,56,68,86,68,41,85,71,54,45,69,51,50,58,51,48,51,54,53,48,53,54,49,51,53,50,51,53,51,51,51,54,51,53,51,55,51,50,55,51,51,52,52,52,53,53,53,52,53,57,52,68,75,74,111

Nearest PDB structures (foldseek):
  8tac-assembly2_B  TM=9.779E-01  e=9.700E-04  synthetic construct
  9f9s-assembly1_CN  TM=8.850E-01  e=1.035E-03  Saccharomyces cerevisiae
  4pu7-assembly1_B  TM=8.703E-01  e=1.524E-03  Shewanella oneidensis MR-1
  4pu8-assembly1_B  TM=8.756E-01  e=1.626E-03  Shewanella oneidensis MR-1
  4pu8-assembly1_A  TM=8.662E-01  e=1.850E-03  Shewanella oneidensis MR-1

Radius of gyration: 29.01 Å; Cα contacts (8 Å, |Δi|>4): 60; chains: 1; bounding box: 64×37×75 Å